Protein AF-A0A955TUR2-F1 (afdb_monomer_lite)

Radius of gyration: 22.3 Å; chains: 1; bounding box: 49×24×63 Å

pLDDT: mean 80.3, std 16.75, range [47.22, 97.75]

Structure (mmCIF, N/CA/C/O backbone):
data_AF-A0A955TUR2-F1
#
_entry.id   AF-A0A955TUR2-F1
#
loop_
_atom_site.group_PDB
_atom_site.id
_atom_site.type_symbol
_atom_site.label_atom_id
_atom_site.label_alt_id
_atom_site.label_comp_id
_atom_site.label_asym_id
_atom_site.label_entity_id
_atom_site.label_seq_id
_atom_site.pdbx_PDB_ins_code
_atom_site.Cartn_x
_atom_site.Cartn_y
_atom_site.Cartn_z
_atom_site.occupancy
_atom_site.B_iso_or_equiv
_atom_site.auth_seq_id
_atom_site.auth_comp_id
_atom_site.auth_asym_id
_atom_site.auth_atom_id
_atom_site.pdbx_PDB_model_num
ATOM 1 N N . MET A 1 1 ? 6.932 14.538 -1.422 1.00 69.19 1 MET A N 1
ATOM 2 C CA . MET A 1 1 ? 5.913 13.460 -1.415 1.00 69.19 1 MET A CA 1
ATOM 3 C C . MET A 1 1 ? 5.140 13.544 -2.717 1.00 69.19 1 MET A C 1
ATOM 5 O O . MET A 1 1 ? 4.779 14.648 -3.100 1.00 69.19 1 MET A O 1
ATOM 9 N N . THR A 1 2 ? 4.885 12.410 -3.367 1.00 90.62 2 THR A N 1
ATOM 10 C CA . THR A 1 2 ? 4.198 12.342 -4.668 1.00 90.62 2 THR A CA 1
ATOM 11 C C . THR A 1 2 ? 3.016 11.384 -4.561 1.00 90.62 2 THR A C 1
ATOM 13 O O . THR A 1 2 ? 3.120 10.357 -3.889 1.00 90.62 2 THR A O 1
ATOM 16 N N . LYS A 1 3 ? 1.883 11.718 -5.192 1.00 91.38 3 LYS A N 1
ATOM 17 C CA . LYS A 1 3 ? 0.698 10.851 -5.236 1.00 91.38 3 LYS A CA 1
ATOM 18 C C . LYS A 1 3 ? 0.782 9.936 -6.454 1.00 91.38 3 LYS A C 1
ATOM 20 O O . LYS A 1 3 ? 0.964 10.416 -7.567 1.00 91.38 3 LYS A O 1
ATOM 25 N N . LEU A 1 4 ? 0.606 8.638 -6.233 1.00 90.50 4 LEU A N 1
ATOM 26 C CA . LEU A 1 4 ? 0.529 7.634 -7.288 1.00 90.50 4 LEU A CA 1
ATOM 27 C C . LEU A 1 4 ? -0.895 7.072 -7.336 1.00 90.50 4 LEU A C 1
ATOM 29 O O . LEU A 1 4 ? -1.428 6.652 -6.308 1.00 90.50 4 LEU A O 1
ATOM 33 N N . LEU A 1 5 ? -1.508 7.075 -8.519 1.00 94.12 5 LEU A N 1
ATOM 34 C CA . LEU A 1 5 ? -2.756 6.364 -8.786 1.00 94.12 5 LEU A CA 1
ATOM 35 C C . LEU A 1 5 ? -2.401 5.046 -9.482 1.00 94.12 5 LEU A C 1
ATOM 37 O O . LEU A 1 5 ? -1.724 5.069 -10.506 1.00 94.12 5 LEU A O 1
ATOM 41 N N . ILE A 1 6 ? -2.840 3.914 -8.933 1.00 91.31 6 ILE A N 1
ATOM 42 C CA . ILE A 1 6 ? -2.594 2.588 -9.513 1.00 91.31 6 ILE A CA 1
ATOM 43 C C . ILE A 1 6 ? -3.886 1.787 -9.588 1.00 91.31 6 ILE A C 1
ATOM 45 O O . ILE A 1 6 ? -4.761 1.919 -8.731 1.00 91.31 6 ILE A O 1
ATOM 49 N N . TYR A 1 7 ? -3.967 0.919 -10.590 1.00 95.19 7 TYR A N 1
ATOM 50 C CA . TYR A 1 7 ? -5.004 -0.097 -10.680 1.00 95.19 7 TYR A CA 1
ATOM 51 C C . TYR A 1 7 ? -4.509 -1.386 -10.031 1.00 95.19 7 TYR A C 1
ATOM 53 O O . TYR A 1 7 ? -3.377 -1.813 -10.251 1.00 95.19 7 TYR A O 1
ATOM 61 N N . LEU A 1 8 ? -5.366 -2.007 -9.225 1.00 93.62 8 LEU A N 1
ATOM 62 C CA . LEU A 1 8 ? -5.093 -3.274 -8.558 1.00 93.62 8 LEU A CA 1
ATOM 63 C C . LEU A 1 8 ? -6.293 -4.205 -8.746 1.00 93.62 8 LEU A C 1
ATOM 65 O O . LEU A 1 8 ? -7.432 -3.736 -8.672 1.00 93.62 8 LEU A O 1
ATOM 69 N N . PRO A 1 9 ? -6.072 -5.518 -8.915 1.00 97.75 9 PRO A N 1
ATOM 70 C CA . PRO A 1 9 ? -7.143 -6.498 -8.834 1.00 97.75 9 PRO A CA 1
ATOM 71 C C . PRO A 1 9 ? -7.922 -6.365 -7.521 1.00 97.75 9 PRO A C 1
ATOM 73 O O . PRO A 1 9 ? -7.327 -6.261 -6.443 1.00 97.75 9 PRO A O 1
ATOM 76 N N . THR A 1 10 ? -9.250 -6.457 -7.597 1.00 96.69 10 THR A N 1
ATOM 77 C CA . THR A 1 10 ? -10.160 -6.442 -6.440 1.00 96.69 10 THR A CA 1
ATOM 78 C C . THR A 1 10 ? -9.706 -7.332 -5.273 1.00 96.69 10 THR A C 1
ATOM 80 O O . THR A 1 10 ? -9.677 -6.832 -4.146 1.00 96.69 10 THR A O 1
ATOM 83 N N . PRO A 1 11 ? -9.279 -8.599 -5.475 1.00 97.19 11 PRO A N 1
ATOM 84 C CA . PRO A 1 11 ? -8.837 -9.432 -4.354 1.00 97.19 11 PRO A CA 1
ATOM 85 C C . PRO A 1 11 ? -7.564 -8.912 -3.670 1.00 97.19 11 PRO A C 1
ATOM 87 O O . PRO A 1 11 ? -7.408 -9.081 -2.462 1.00 97.19 11 PRO A O 1
ATOM 90 N N . LEU A 1 12 ? -6.656 -8.256 -4.401 1.00 95.25 12 LEU A N 1
ATOM 91 C CA . LEU A 1 12 ? -5.464 -7.649 -3.801 1.00 95.25 12 LEU A CA 1
ATOM 92 C C . LEU A 1 12 ? -5.817 -6.392 -3.012 1.00 95.25 12 LEU A C 1
ATOM 94 O O . LEU A 1 12 ? -5.311 -6.213 -1.905 1.00 95.25 12 LEU A O 1
ATOM 98 N N . LYS A 1 13 ? -6.731 -5.567 -3.535 1.00 93.56 13 LYS A N 1
ATOM 99 C CA . LYS A 1 13 ? -7.253 -4.415 -2.794 1.00 93.56 13 LYS A CA 1
ATOM 100 C C . LYS A 1 13 ? -7.900 -4.854 -1.478 1.00 93.56 13 LYS A C 1
ATOM 102 O O . LYS A 1 13 ? -7.593 -4.275 -0.445 1.00 93.56 13 LYS A O 1
ATOM 107 N N . ALA A 1 14 ? -8.716 -5.909 -1.496 1.00 94.88 14 ALA A N 1
ATOM 108 C CA . ALA A 1 14 ? -9.362 -6.429 -0.290 1.00 94.88 14 ALA A CA 1
ATOM 109 C C . ALA A 1 14 ? -8.346 -6.868 0.779 1.00 94.88 14 ALA A C 1
ATOM 111 O O . ALA A 1 14 ? -8.505 -6.546 1.955 1.00 94.88 14 ALA A O 1
ATOM 112 N N . LYS A 1 15 ? -7.259 -7.542 0.376 1.00 93.94 15 LYS A N 1
ATOM 113 C CA . LYS A 1 15 ? -6.163 -7.898 1.294 1.00 93.94 15 LYS A CA 1
ATOM 114 C C . LYS A 1 15 ? -5.478 -6.657 1.870 1.00 93.94 15 LYS A C 1
ATOM 116 O O . LYS A 1 15 ? -5.220 -6.608 3.068 1.00 93.94 15 LYS A O 1
ATOM 121 N N . LEU A 1 16 ? -5.216 -5.653 1.032 1.00 92.44 16 LEU A N 1
ATOM 122 C CA . LEU A 1 16 ? -4.583 -4.399 1.445 1.00 92.44 16 LEU A CA 1
ATOM 123 C C . LEU A 1 16 ? -5.463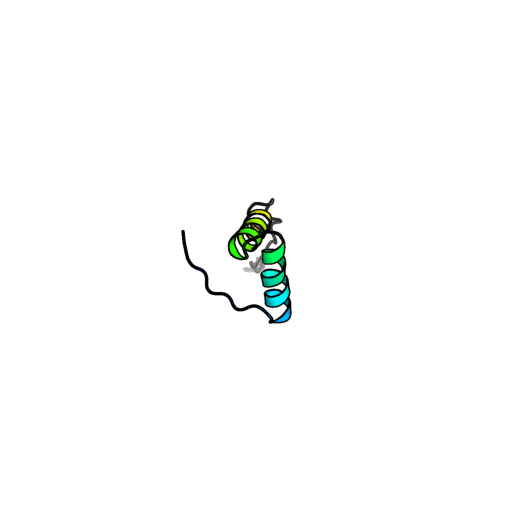 -3.602 2.422 1.00 92.44 16 LEU A C 1
ATOM 125 O O . LEU A 1 16 ? -4.958 -3.061 3.402 1.00 92.44 16 LEU A O 1
ATOM 129 N N . ASP A 1 17 ? -6.775 -3.570 2.186 1.00 91.75 17 ASP A N 1
ATOM 130 C CA . ASP A 1 17 ? -7.749 -2.957 3.091 1.00 91.75 17 ASP A CA 1
ATOM 131 C C . ASP A 1 17 ? -7.823 -3.718 4.423 1.00 91.75 17 ASP A C 1
ATOM 133 O O . ASP A 1 17 ? -7.879 -3.095 5.482 1.00 91.75 17 ASP A O 1
ATOM 137 N N . GLY A 1 18 ? -7.742 -5.054 4.390 1.00 94.31 18 GLY A N 1
ATOM 138 C CA . GLY A 1 18 ? -7.721 -5.905 5.582 1.00 94.31 18 GLY A CA 1
ATOM 139 C C . GLY A 1 18 ? -6.552 -5.604 6.523 1.00 94.31 18 GLY A C 1
ATOM 140 O O . GLY A 1 18 ? -6.736 -5.583 7.740 1.00 94.31 18 GLY A O 1
ATOM 141 N N . LEU A 1 19 ? -5.375 -5.263 5.987 1.00 92.12 19 LEU A N 1
ATOM 142 C CA . LEU A 1 19 ? -4.201 -4.879 6.785 1.00 92.12 19 LEU A CA 1
ATOM 143 C C . LEU A 1 19 ? -4.433 -3.624 7.644 1.00 92.12 19 LEU A C 1
ATOM 145 O O . LEU A 1 19 ? -3.753 -3.442 8.655 1.00 92.12 19 LEU A O 1
ATOM 149 N N . ARG A 1 20 ? -5.426 -2.785 7.311 1.00 89.50 20 ARG A N 1
ATOM 150 C CA . ARG A 1 20 ? -5.786 -1.624 8.143 1.00 89.50 20 ARG A CA 1
ATOM 151 C C . ARG A 1 20 ? -6.279 -2.017 9.526 1.00 89.50 20 ARG A C 1
ATOM 153 O O . ARG A 1 20 ? -6.040 -1.273 10.471 1.00 89.50 20 ARG A O 1
ATOM 160 N N . SER A 1 21 ? -6.919 -3.178 9.659 1.00 90.38 21 SER A N 1
ATOM 161 C CA . SER A 1 21 ? -7.362 -3.689 10.964 1.00 90.38 21 SER A CA 1
ATOM 162 C C . SER A 1 21 ? -6.196 -3.987 11.915 1.00 90.38 21 SER A C 1
ATOM 164 O O . SER A 1 21 ? -6.375 -3.990 13.126 1.00 90.38 21 SER A O 1
ATOM 166 N N . GLN A 1 22 ? -4.991 -4.171 11.371 1.00 90.19 22 GLN A N 1
ATOM 167 C CA . GLN A 1 22 ? -3.757 -4.437 12.111 1.00 90.19 22 GLN A CA 1
ATOM 168 C C . GLN A 1 22 ? -2.923 -3.161 12.338 1.00 90.19 22 GLN A C 1
ATOM 170 O O . GLN A 1 22 ? -1.787 -3.240 12.794 1.00 90.19 22 GLN A O 1
ATOM 175 N N . GLY A 1 23 ? -3.455 -1.980 11.996 1.00 91.69 23 GLY A N 1
ATOM 176 C CA . GLY A 1 23 ? -2.765 -0.695 12.156 1.00 91.69 23 GLY A CA 1
ATOM 177 C C . GLY A 1 23 ? -1.840 -0.306 10.998 1.00 91.69 23 GLY A C 1
ATOM 178 O O . GLY A 1 23 ? -1.204 0.747 11.051 1.00 91.69 23 GLY A O 1
ATOM 179 N N . TYR A 1 24 ? -1.779 -1.096 9.922 1.00 93.44 24 TYR A N 1
ATOM 180 C CA . TYR A 1 24 ? -0.995 -0.740 8.739 1.00 93.44 24 TYR A CA 1
ATOM 181 C C . TYR A 1 24 ? -1.764 0.194 7.801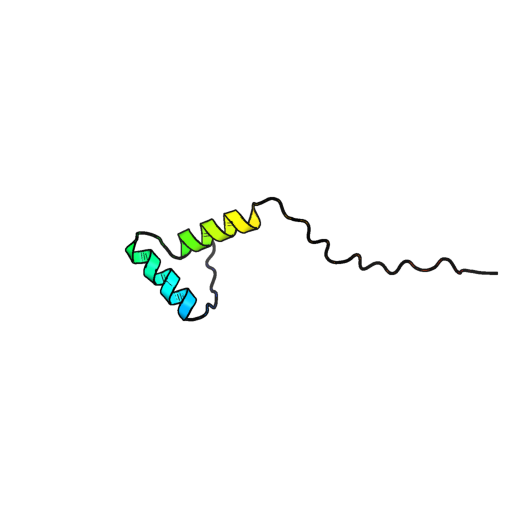 1.00 93.44 24 TYR A C 1
ATOM 183 O O . TYR A 1 24 ? -2.981 0.111 7.643 1.00 93.44 24 TYR A O 1
ATOM 191 N N . THR A 1 25 ? -1.038 1.066 7.101 1.00 93.88 25 THR A N 1
ATOM 192 C CA . THR A 1 25 ? -1.600 1.846 5.990 1.00 93.88 25 THR A CA 1
ATOM 193 C C . THR A 1 25 ? -1.212 1.216 4.659 1.00 93.88 25 THR A C 1
ATOM 195 O O . THR A 1 25 ? -0.087 0.744 4.496 1.00 93.88 25 THR A O 1
ATOM 198 N N . ALA A 1 26 ? -2.117 1.268 3.679 1.00 91.88 26 ALA A N 1
ATOM 199 C CA . ALA A 1 26 ? -1.845 0.831 2.309 1.00 91.88 26 ALA A CA 1
ATOM 200 C C . ALA A 1 26 ? -0.557 1.467 1.754 1.00 91.88 26 ALA A C 1
ATOM 202 O O . ALA A 1 26 ? 0.323 0.766 1.262 1.00 91.88 26 ALA A O 1
ATOM 203 N N . SER A 1 27 ? -0.412 2.788 1.907 1.00 92.75 27 SER A N 1
ATOM 204 C CA . SER A 1 27 ? 0.772 3.529 1.461 1.00 92.75 27 SER A CA 1
ATOM 205 C C . SER A 1 27 ? 2.049 3.103 2.186 1.00 92.75 27 SER A C 1
ATOM 207 O O . SER A 1 27 ? 3.094 3.020 1.551 1.00 92.75 27 SER A O 1
ATOM 209 N N . GLY A 1 28 ? 1.984 2.825 3.493 1.00 93.38 28 GLY A N 1
ATOM 210 C CA . GLY A 1 28 ? 3.135 2.357 4.268 1.00 93.38 28 GLY A CA 1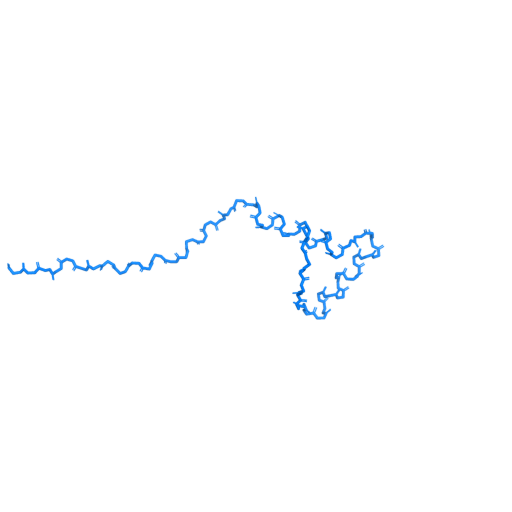
ATOM 211 C C . GLY A 1 28 ? 3.575 0.954 3.858 1.00 93.38 28 GLY A C 1
ATOM 212 O O . GLY A 1 28 ? 4.760 0.724 3.634 1.00 93.38 28 GLY A O 1
ATOM 213 N N . PHE A 1 29 ? 2.617 0.044 3.676 1.00 93.69 29 PHE A N 1
ATOM 214 C CA . PHE A 1 29 ? 2.886 -1.316 3.216 1.00 93.69 29 PHE A CA 1
ATOM 215 C C . PHE A 1 29 ? 3.486 -1.334 1.803 1.00 93.69 29 PHE A C 1
ATOM 217 O O . PHE A 1 29 ? 4.528 -1.947 1.579 1.00 93.69 29 PHE A O 1
ATOM 224 N N . ILE A 1 30 ? 2.870 -0.611 0.859 1.00 92.75 30 ILE A N 1
ATOM 225 C CA . ILE A 1 30 ? 3.370 -0.503 -0.519 1.00 92.75 30 ILE A CA 1
ATOM 226 C C . ILE A 1 30 ? 4.761 0.139 -0.535 1.00 92.75 30 ILE A C 1
ATOM 228 O O . ILE A 1 30 ? 5.640 -0.357 -1.232 1.00 92.75 30 ILE A O 1
ATOM 232 N N . ARG A 1 31 ? 4.991 1.200 0.252 1.00 92.50 31 ARG A N 1
ATOM 233 C CA . ARG A 1 31 ? 6.310 1.836 0.357 1.00 92.50 31 ARG A CA 1
ATOM 234 C C . ARG A 1 31 ? 7.375 0.846 0.821 1.00 92.50 31 ARG A C 1
ATOM 236 O O . ARG A 1 31 ? 8.379 0.714 0.136 1.00 92.50 31 ARG A O 1
ATOM 243 N N . ALA A 1 32 ? 7.139 0.130 1.922 1.00 93.06 32 ALA A N 1
ATOM 244 C CA . ALA A 1 32 ? 8.103 -0.833 2.454 1.00 93.06 32 ALA A CA 1
ATOM 245 C C . ALA A 1 32 ? 8.431 -1.943 1.439 1.00 93.06 32 ALA A C 1
ATOM 247 O O . ALA A 1 32 ? 9.585 -2.349 1.302 1.00 93.06 32 ALA A O 1
ATOM 248 N N . LEU A 1 33 ? 7.428 -2.408 0.682 1.00 92.44 33 LEU A N 1
ATOM 249 C CA . LEU A 1 33 ? 7.640 -3.365 -0.403 1.00 92.44 33 LEU A CA 1
ATOM 250 C C . LEU A 1 33 ? 8.476 -2.785 -1.548 1.00 92.44 33 LEU A C 1
ATOM 252 O O . LEU A 1 33 ? 9.391 -3.457 -2.017 1.00 92.44 33 LEU A O 1
ATOM 256 N N . LEU A 1 34 ? 8.174 -1.563 -1.996 1.00 92.81 34 LEU A N 1
ATOM 257 C CA . LEU A 1 34 ? 8.907 -0.903 -3.079 1.00 92.81 34 LEU A CA 1
ATOM 258 C C . LEU A 1 34 ? 10.354 -0.604 -2.679 1.00 92.81 34 LEU A C 1
ATOM 260 O O . LEU A 1 34 ? 11.260 -0.905 -3.446 1.00 92.81 34 LEU A O 1
ATOM 264 N N . GLU A 1 35 ? 10.584 -0.080 -1.475 1.00 93.88 35 GLU A N 1
ATOM 265 C CA . GLU A 1 35 ? 11.930 0.168 -0.949 1.00 93.88 35 GLU A CA 1
ATOM 2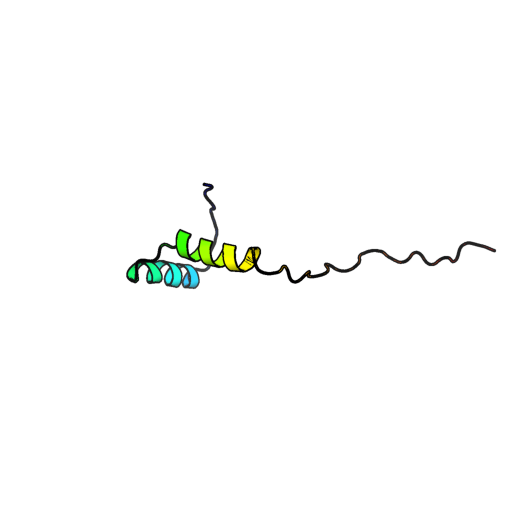66 C C . GLU A 1 35 ? 12.739 -1.129 -0.894 1.00 93.88 35 GLU A C 1
ATOM 268 O O . GLU A 1 35 ? 13.863 -1.175 -1.384 1.00 93.88 35 GLU A O 1
ATOM 273 N N . ARG A 1 36 ? 12.149 -2.216 -0.384 1.00 92.38 36 ARG A N 1
ATOM 274 C CA . ARG A 1 36 ? 12.807 -3.528 -0.350 1.00 92.38 36 ARG A CA 1
ATOM 275 C C . ARG A 1 36 ? 13.113 -4.070 -1.748 1.00 92.38 36 ARG A C 1
ATOM 277 O O . ARG A 1 36 ? 14.170 -4.659 -1.948 1.00 92.38 36 ARG A O 1
ATOM 284 N N . ALA A 1 37 ? 12.185 -3.925 -2.691 1.00 90.81 37 ALA A N 1
ATOM 285 C CA . ALA A 1 37 ? 12.323 -4.483 -4.033 1.00 90.81 37 ALA A CA 1
ATOM 286 C C . ALA A 1 37 ? 13.311 -3.700 -4.908 1.00 90.81 37 ALA A C 1
ATOM 288 O O . ALA A 1 37 ? 13.986 -4.301 -5.738 1.00 90.81 37 ALA A O 1
ATOM 289 N N . LEU A 1 38 ? 13.382 -2.378 -4.737 1.00 90.44 38 LEU A N 1
ATOM 290 C CA . LEU A 1 38 ? 14.161 -1.491 -5.603 1.00 90.44 38 LEU A CA 1
ATOM 291 C C . LEU A 1 3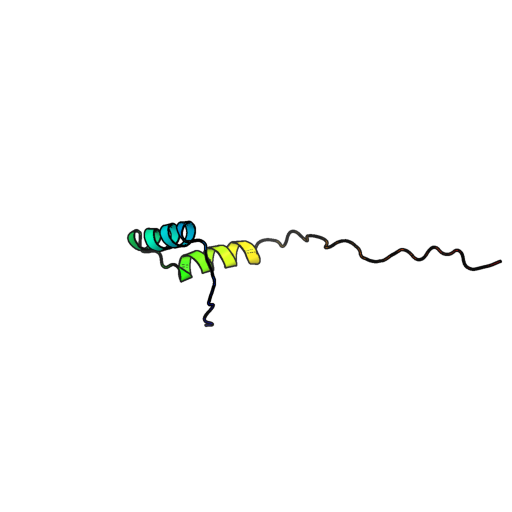8 ? 15.538 -1.135 -5.027 1.00 90.44 38 LEU A C 1
ATOM 293 O O . LEU A 1 38 ? 16.448 -0.853 -5.803 1.00 90.44 38 LEU A O 1
ATOM 297 N N . ASN A 1 39 ? 15.705 -1.185 -3.700 1.00 86.81 39 ASN A N 1
ATOM 298 C CA . ASN A 1 39 ? 16.982 -0.899 -3.033 1.00 86.81 39 ASN A CA 1
ATOM 299 C C . ASN A 1 39 ? 17.775 -2.166 -2.660 1.00 86.81 39 ASN A C 1
ATOM 301 O O . ASN A 1 39 ? 18.870 -2.060 -2.112 1.00 86.81 39 ASN A O 1
ATOM 305 N N . GLY A 1 40 ? 17.239 -3.364 -2.923 1.00 71.25 40 GLY A N 1
ATOM 306 C CA . GLY A 1 40 ? 18.033 -4.595 -2.898 1.00 71.25 40 GLY A CA 1
ATOM 307 C C . GLY A 1 40 ? 19.092 -4.589 -4.012 1.00 71.25 40 GLY A C 1
ATOM 308 O O . GLY A 1 40 ? 18.947 -3.816 -4.962 1.00 71.25 40 GLY A O 1
ATOM 309 N N . PRO A 1 41 ? 20.150 -5.423 -3.927 1.00 60.88 41 PRO A N 1
ATOM 310 C CA . PRO A 1 41 ? 21.136 -5.523 -4.996 1.00 60.88 41 PRO A CA 1
ATOM 311 C C . PRO A 1 41 ? 20.390 -5.817 -6.293 1.00 60.88 41 PRO A C 1
ATOM 313 O O . PRO A 1 41 ? 19.686 -6.825 -6.398 1.00 60.88 41 PRO A O 1
ATOM 316 N N . GLN A 1 42 ? 20.482 -4.879 -7.234 1.00 60.69 42 GLN A N 1
ATOM 317 C CA . GLN A 1 42 ? 19.944 -5.029 -8.573 1.00 60.69 42 GLN A CA 1
ATOM 318 C C . GLN A 1 42 ? 20.578 -6.303 -9.122 1.00 60.69 42 GLN A C 1
ATOM 320 O O . GLN A 1 42 ? 21.762 -6.314 -9.446 1.00 60.69 42 GLN A O 1
ATOM 325 N N . ILE A 1 43 ? 19.824 -7.405 -9.165 1.00 58.66 43 ILE A N 1
ATOM 326 C CA . ILE A 1 43 ? 20.212 -8.513 -10.026 1.00 58.66 43 ILE A CA 1
ATOM 327 C C . ILE A 1 43 ? 20.066 -7.922 -11.412 1.00 58.66 43 ILE A C 1
ATOM 329 O O . ILE A 1 43 ? 18.943 -7.769 -11.897 1.00 58.66 43 ILE A O 1
ATOM 333 N N . GLU A 1 44 ? 21.203 -7.495 -11.961 1.00 53.59 44 GLU A N 1
ATOM 334 C CA . GLU A 1 44 ? 21.388 -7.089 -13.340 1.00 53.59 44 GLU A CA 1
ATOM 335 C C . GLU A 1 44 ? 20.743 -8.167 -14.201 1.00 53.59 44 GLU A C 1
ATOM 337 O O . GLU A 1 44 ? 21.341 -9.180 -14.556 1.00 53.59 44 GLU A O 1
ATOM 342 N N . ARG A 1 45 ? 19.465 -7.986 -14.528 1.00 57.72 45 ARG A N 1
ATOM 343 C CA . ARG A 1 45 ? 18.930 -8.620 -15.712 1.00 57.72 45 ARG A CA 1
ATOM 344 C C . ARG A 1 45 ? 19.601 -7.854 -16.825 1.00 57.72 45 ARG A C 1
ATOM 346 O O . ARG A 1 45 ? 19.122 -6.787 -17.199 1.00 57.72 45 ARG A O 1
ATOM 353 N N . SER A 1 46 ? 20.728 -8.386 -17.292 1.00 54.09 46 SER A N 1
ATOM 354 C CA . SER A 1 46 ? 21.206 -8.150 -18.642 1.00 54.09 46 SER A CA 1
ATOM 355 C C . SER A 1 46 ? 20.000 -8.317 -19.559 1.00 54.09 46 SER A C 1
ATOM 357 O O . SER A 1 46 ? 19.576 -9.424 -19.889 1.00 54.09 46 SER A O 1
ATOM 359 N N . VAL A 1 47 ? 19.378 -7.190 -19.890 1.00 55.22 47 VAL A N 1
ATOM 360 C CA . VAL A 1 47 ? 18.556 -7.067 -21.079 1.00 55.22 47 VAL A CA 1
ATOM 361 C C . VAL A 1 47 ? 19.523 -7.378 -22.209 1.00 55.22 47 VAL A C 1
ATOM 363 O O . VAL A 1 47 ? 20.593 -6.778 -22.274 1.00 55.22 47 VAL A O 1
ATOM 366 N N . GLY A 1 48 ? 19.186 -8.418 -22.971 1.00 56.22 48 GLY A N 1
ATOM 367 C CA . GLY A 1 48 ? 20.066 -9.076 -23.924 1.00 56.22 48 GLY A CA 1
ATOM 368 C C . GLY A 1 48 ? 20.910 -8.103 -24.734 1.00 56.22 48 GLY A C 1
ATOM 369 O O . GLY A 1 48 ? 20.412 -7.096 -25.237 1.00 56.22 48 GLY A O 1
ATOM 370 N N . ASP A 1 49 ? 22.188 -8.451 -24.831 1.00 56.72 49 ASP A N 1
ATOM 371 C CA . ASP A 1 49 ? 23.166 -7.876 -25.739 1.00 56.72 49 ASP A CA 1
ATOM 372 C C . ASP A 1 49 ? 22.570 -7.820 -27.154 1.00 56.72 49 ASP A C 1
ATOM 374 O O . ASP A 1 49 ? 22.427 -8.826 -27.849 1.00 56.72 49 ASP A O 1
ATOM 378 N N . GLY A 1 50 ? 22.111 -6.628 -27.524 1.00 60.06 50 GLY A N 1
ATOM 379 C CA . GLY A 1 50 ? 21.505 -6.318 -28.809 1.00 60.06 50 GLY A CA 1
ATOM 380 C C . GLY A 1 50 ? 22.524 -5.802 -29.815 1.00 60.06 50 GLY A C 1
ATOM 381 O O . GLY A 1 50 ? 22.159 -4.984 -30.657 1.00 60.06 50 GLY A O 1
ATOM 382 N N . THR A 1 51 ? 23.790 -6.222 -29.735 1.00 59.09 51 THR A N 1
ATOM 383 C CA . THR A 1 51 ? 24.738 -5.983 -30.824 1.00 59.09 51 THR A CA 1
ATOM 384 C C . THR A 1 51 ? 24.811 -7.215 -31.731 1.00 59.09 51 THR A C 1
ATOM 386 O O . THR A 1 51 ? 25.330 -8.259 -31.331 1.00 59.09 51 THR A O 1
ATOM 389 N N . PRO A 1 52 ? 24.315 -7.143 -32.983 1.00 55.91 52 PRO A N 1
ATOM 390 C CA . PRO A 1 52 ? 24.770 -8.083 -33.987 1.00 55.91 52 PRO A CA 1
ATOM 391 C C . PRO A 1 52 ? 26.272 -7.842 -34.144 1.00 55.91 52 PRO A C 1
ATOM 393 O O . PRO A 1 52 ? 26.688 -6.759 -34.557 1.00 55.91 52 PRO A O 1
ATOM 396 N N . LYS A 1 53 ? 27.096 -8.841 -33.808 1.00 61.44 53 LYS A N 1
ATOM 397 C CA . LYS A 1 53 ? 28.481 -8.885 -34.277 1.00 61.44 53 LYS A CA 1
ATOM 398 C C . LYS A 1 53 ? 28.431 -8.814 -35.801 1.00 61.44 53 LYS A C 1
ATOM 400 O O . LYS A 1 53 ? 28.078 -9.793 -36.454 1.00 61.44 53 LYS A O 1
ATOM 405 N N . THR A 1 54 ? 28.742 -7.652 -36.365 1.00 60.66 54 THR A N 1
ATOM 406 C CA . THR A 1 54 ? 29.013 -7.523 -37.793 1.00 60.66 54 THR A CA 1
ATOM 407 C C . THR A 1 54 ? 30.198 -8.428 -38.103 1.00 60.66 54 THR A C 1
ATOM 409 O O . THR A 1 54 ? 31.296 -8.218 -37.586 1.00 60.66 54 THR A O 1
ATOM 412 N N . ASN A 1 55 ? 29.938 -9.478 -38.876 1.00 57.44 55 ASN A N 1
ATOM 413 C CA . ASN A 1 55 ? 30.941 -10.407 -39.371 1.00 57.44 55 ASN A CA 1
ATOM 414 C C . ASN A 1 55 ? 31.992 -9.616 -40.174 1.00 57.44 55 ASN A C 1
ATOM 416 O O . ASN A 1 55 ? 31.593 -8.887 -41.087 1.00 57.44 55 ASN A O 1
ATOM 420 N N . PRO A 1 56 ? 33.299 -9.707 -39.871 1.00 62.34 56 PRO A N 1
ATOM 421 C CA . PRO A 1 56 ? 34.331 -9.082 -40.682 1.00 62.34 56 PRO A CA 1
ATOM 422 C C . PRO A 1 56 ? 34.603 -9.956 -41.915 1.00 62.34 56 PRO A C 1
ATOM 424 O O . PRO A 1 56 ? 35.699 -10.469 -42.083 1.00 62.34 56 PRO A O 1
ATOM 427 N N . ASP A 1 57 ? 33.597 -10.125 -42.773 1.00 61.00 57 ASP A N 1
ATOM 428 C CA . ASP A 1 57 ? 33.815 -10.486 -44.175 1.00 61.00 57 ASP A CA 1
ATOM 429 C C . ASP A 1 57 ? 33.705 -9.202 -44.993 1.00 61.00 57 ASP A C 1
ATOM 431 O O . ASP A 1 57 ? 32.696 -8.897 -45.630 1.00 61.00 57 ASP A O 1
ATOM 435 N N . ALA A 1 58 ? 34.764 -8.403 -44.904 1.00 56.38 58 ALA A N 1
ATOM 436 C CA . ALA A 1 58 ? 35.039 -7.338 -45.845 1.00 56.38 58 ALA A CA 1
ATOM 437 C C . ALA A 1 58 ? 36.349 -7.672 -46.562 1.00 56.38 58 ALA A C 1
ATOM 439 O O . ALA A 1 58 ? 37.432 -7.378 -46.066 1.00 56.38 58 ALA A O 1
ATOM 440 N N . SER A 1 59 ? 36.164 -8.235 -47.757 1.00 56.81 59 SER A N 1
ATOM 441 C CA . SER A 1 59 ? 36.997 -8.022 -48.943 1.00 56.81 59 SER A CA 1
ATOM 442 C C . SER A 1 59 ? 38.322 -8.788 -49.036 1.00 56.81 59 SER A C 1
ATOM 444 O O . SER A 1 59 ? 39.289 -8.469 -48.357 1.00 56.81 59 SER A O 1
ATOM 446 N N . GLY A 1 60 ? 38.330 -9.753 -49.965 1.00 47.22 60 GLY A N 1
ATOM 447 C CA . GLY A 1 60 ? 39.032 -9.612 -51.255 1.00 47.22 60 GLY A CA 1
ATOM 448 C C . GLY A 1 60 ? 40.548 -9.516 -51.226 1.00 47.22 60 GLY A C 1
ATOM 449 O O . GLY A 1 60 ? 41.044 -8.427 -50.876 1.00 47.22 60 GLY A O 1
#

Secondary stru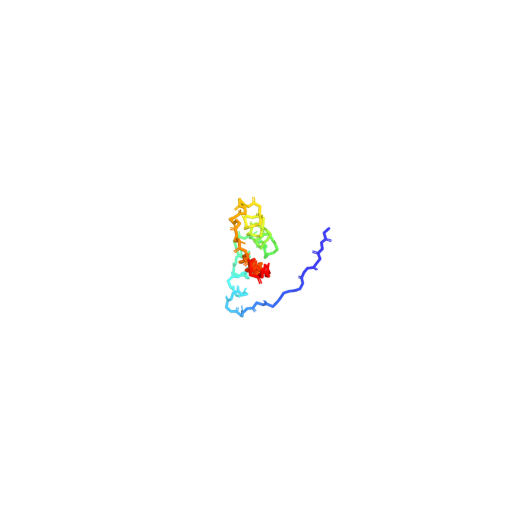cture (DSSP, 8-state):
---------HHHHHHHHHGGGGT--HHHHHHHHHHHHHHS--------------------

Sequence (60 aa):
MTKLLIYLPTPLKAKLDGLRSQGYTASGFIRALLERALNGPQIERSVGDGTPKTNPDASG

Foldseek 3Di:
DDDDDDDDPPVVVVVLVVCVVVVDHSVRVVVVVCCVVPVPPPPPPPPDDPDDPPPPPDDD